Protein AF-A0A8S8YHX7-F1 (afdb_monomer)

Secondary structure (DSSP, 8-state):
-PPPEEEEEEEE-S-SS-EEEEEETTEE-TT-BHHHHHHHHHHHHHHHHHHHHTT--SS-SS--HHHHHTTEEEEEEEE-SS--BSSTT--SB--HHHHHHHHHHHHHHHHHHHHH-HHHHHH--

Sequence (125 aa):
MAKIYVELAMQWSDAYNEAIQCYTNIIRNRDGGTHLSGLRSALTGGVNRYAKSRNLLKNVDKLSGDDVREGIAVVISVKHPDPSFSSQTKDKLVSNEVAGIVESIVNEKLAEHFEENPSVAKNCH

Foldseek 3Di:
DDDKDKDKDKDADPAQDFAEWAEEPNQTQQQEELLVLLQLVLQQVLLQVVCVVVVVPPPDNGDDSSLSRGRMHMYMYMYDPDWDAPDPSRNYTHPNVNSNVNNVVSNVVVNVCCVVCVVVSNVSD

Nearest PDB structures (foldseek):
  4url-assembly1_A  TM=9.263E-01  e=1.202E-12  Staphylococcus aureus
  1s16-assembly1_A  TM=9.305E-01  e=1.191E-11  Escherichia coli
  3lnu-assembly1_A  TM=9.172E-01  e=1.527E-11  Xanthomonas oryzae pv. oryzae KACC 10331
  3lps-assembly1_A  TM=9.079E-01  e=1.728E-11  Xanthomonas oryzae pv. oryzae KACC 10331
  7cmp-assembly2_D  TM=9.169E-01  e=3.869E-11  Xanthomonas oryzae pv. oryzae KACC 10331

Radius of gyration: 15.14 Å; Cα contacts (8 Å, |Δi|>4): 197; chains: 1; bounding box: 38×28×45 Å

Solvent-accessible surface area (backbone atoms only — not comparable to full-atom values): 6881 Å² total; per-residue (Å²): 133,86,71,72,47,78,50,75,51,74,47,78,49,99,48,80,57,68,44,78,46,37,29,48,70,88,42,64,15,82,71,29,29,26,51,51,53,13,42,52,51,20,52,34,52,42,51,45,52,52,33,58,78,67,66,66,58,82,89,50,98,67,72,51,61,63,50,66,36,43,8,26,38,34,42,39,39,33,42,56,88,80,76,43,52,80,47,95,82,39,33,25,40,61,40,66,69,43,16,60,52,38,21,52,52,46,35,54,51,51,50,54,49,40,68,78,34,57,68,58,60,67,65,63,98

Structure (mmCIF, N/CA/C/O backbone):
data_AF-A0A8S8YHX7-F1
#
_entry.id   AF-A0A8S8YHX7-F1
#
loop_
_atom_site.group_PDB
_atom_site.id
_atom_site.type_symbol
_atom_site.label_atom_id
_atom_site.label_alt_id
_atom_site.label_comp_id
_atom_site.label_asym_id
_atom_site.label_entity_id
_atom_site.label_seq_id
_atom_site.pdbx_PDB_ins_code
_atom_site.Cartn_x
_atom_site.Cartn_y
_atom_site.Cartn_z
_atom_site.occupancy
_atom_site.B_iso_or_equiv
_atom_site.auth_seq_id
_atom_site.auth_comp_id
_atom_site.auth_asym_id
_atom_site.auth_atom_id
_atom_site.pdbx_PDB_model_num
ATOM 1 N N . MET A 1 1 ? 3.237 13.580 -21.355 1.00 57.56 1 MET A N 1
ATOM 2 C CA . MET A 1 1 ? 3.697 12.753 -20.219 1.00 57.56 1 MET A CA 1
ATOM 3 C C . MET A 1 1 ? 2.972 11.424 -20.291 1.00 57.56 1 MET A C 1
ATOM 5 O O . MET A 1 1 ? 1.756 11.432 -20.462 1.00 57.56 1 MET A O 1
ATOM 9 N N . ALA A 1 2 ? 3.691 10.307 -20.264 1.00 75.88 2 ALA A N 1
ATOM 10 C CA . ALA A 1 2 ? 3.059 8.993 -20.262 1.00 75.88 2 ALA A CA 1
ATOM 11 C C . ALA A 1 2 ? 2.428 8.728 -18.881 1.00 75.88 2 ALA A C 1
ATOM 13 O O . ALA A 1 2 ? 2.995 9.107 -17.859 1.00 75.88 2 ALA A O 1
ATOM 14 N N . LYS A 1 3 ? 1.217 8.164 -18.860 1.00 87.56 3 LYS A N 1
ATOM 15 C CA . LYS A 1 3 ? 0.441 7.946 -17.630 1.00 87.56 3 LYS A CA 1
ATOM 16 C C . LYS A 1 3 ? 0.881 6.654 -16.943 1.00 87.56 3 LYS A C 1
ATOM 18 O O . LYS A 1 3 ? 1.122 5.658 -17.621 1.00 87.56 3 LYS A O 1
ATOM 23 N N . ILE A 1 4 ? 0.934 6.679 -15.614 1.00 93.50 4 ILE A N 1
ATOM 24 C CA . ILE A 1 4 ? 1.112 5.492 -14.773 1.00 93.50 4 ILE A CA 1
ATOM 25 C C . ILE A 1 4 ? -0.279 5.038 -14.332 1.00 93.50 4 ILE A C 1
ATOM 27 O O . ILE A 1 4 ? -1.062 5.856 -13.851 1.00 93.50 4 ILE A O 1
ATOM 31 N N . TYR A 1 5 ? -0.587 3.755 -14.504 1.00 95.25 5 TYR A N 1
ATOM 32 C CA . TYR A 1 5 ? -1.842 3.170 -14.027 1.00 95.25 5 TYR A CA 1
ATOM 33 C C . TYR A 1 5 ? -1.561 2.223 -12.870 1.00 95.25 5 TYR A C 1
ATOM 35 O O . TYR A 1 5 ? -0.593 1.465 -12.912 1.00 95.25 5 TYR A O 1
ATOM 43 N N . VAL A 1 6 ? -2.422 2.258 -11.858 1.00 96.31 6 VAL A N 1
ATOM 44 C CA . VAL A 1 6 ? -2.361 1.373 -10.697 1.00 96.31 6 VAL A CA 1
ATOM 45 C C . VAL A 1 6 ? -3.702 0.665 -10.587 1.00 96.31 6 VAL A C 1
ATOM 47 O O . VAL A 1 6 ? -4.745 1.310 -10.535 1.00 96.31 6 VAL A O 1
ATOM 50 N N . GLU A 1 7 ? -3.664 -0.659 -10.562 1.00 96.56 7 GLU A N 1
ATOM 51 C CA . GLU A 1 7 ? -4.805 -1.526 -10.289 1.00 96.56 7 GLU A CA 1
ATOM 52 C C . GLU A 1 7 ? -4.522 -2.240 -8.967 1.00 96.56 7 GLU A C 1
ATOM 54 O O . GLU A 1 7 ? -3.448 -2.819 -8.787 1.00 96.56 7 GLU A O 1
ATOM 59 N N . LEU A 1 8 ? -5.465 -2.171 -8.029 1.00 96.12 8 LEU A N 1
ATOM 60 C CA . LEU A 1 8 ? -5.333 -2.794 -6.719 1.00 96.12 8 LEU A CA 1
ATOM 61 C C . LEU A 1 8 ? -6.643 -3.459 -6.315 1.00 96.12 8 LEU A C 1
ATOM 63 O O . LEU A 1 8 ? -7.708 -2.856 -6.416 1.00 96.12 8 LEU A O 1
ATOM 67 N N . ALA A 1 9 ? -6.536 -4.683 -5.814 1.00 95.44 9 ALA A N 1
ATOM 68 C CA . ALA A 1 9 ? -7.607 -5.381 -5.122 1.00 95.44 9 ALA A CA 1
ATOM 69 C C . ALA A 1 9 ? -7.082 -5.840 -3.763 1.00 95.44 9 ALA A C 1
ATOM 71 O O . ALA A 1 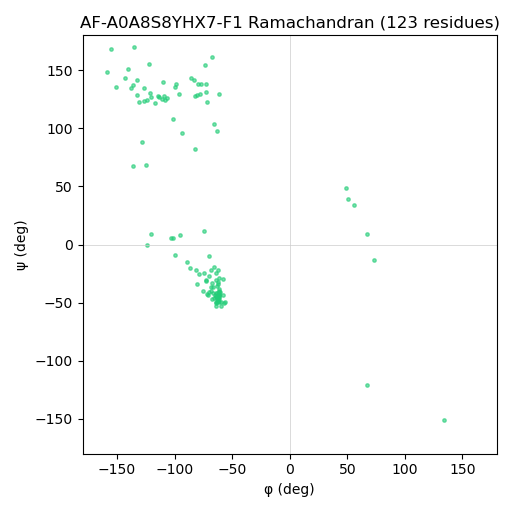9 ? -5.970 -6.364 -3.678 1.00 95.44 9 ALA A O 1
ATOM 72 N N . MET A 1 10 ? -7.871 -5.635 -2.711 1.00 93.81 10 MET A N 1
ATOM 73 C CA . MET A 1 10 ? -7.518 -6.048 -1.357 1.00 93.81 10 MET A CA 1
ATOM 74 C C . MET A 1 10 ? -8.721 -6.601 -0.610 1.00 93.81 10 MET A C 1
ATOM 76 O O . MET A 1 10 ? -9.854 -6.192 -0.857 1.00 93.81 10 MET A O 1
ATOM 80 N N . GLN A 1 11 ? -8.448 -7.514 0.314 1.00 91.00 11 GLN A N 1
ATOM 81 C CA . GLN A 1 11 ? -9.435 -8.098 1.205 1.00 91.00 11 GLN A CA 1
ATOM 82 C C . GLN A 1 11 ? -8.762 -8.488 2.522 1.00 91.00 11 GLN A C 1
ATOM 84 O O . GLN A 1 11 ? -7.698 -9.103 2.512 1.00 91.00 11 GLN A O 1
ATOM 89 N N . TRP A 1 12 ? -9.406 -8.169 3.643 1.00 89.81 12 TRP A N 1
ATOM 90 C CA . TRP A 1 12 ? -9.064 -8.753 4.940 1.00 89.81 12 TRP A CA 1
ATOM 91 C C . TRP A 1 12 ? -9.803 -10.077 5.133 1.00 89.81 12 TRP A C 1
ATOM 93 O O . TRP A 1 12 ? -10.949 -10.240 4.705 1.00 89.81 12 TRP A O 1
ATOM 103 N N . SER A 1 13 ? -9.128 -11.023 5.769 1.00 88.62 13 SER A N 1
ATOM 104 C CA . SER A 1 13 ? -9.634 -12.348 6.120 1.00 88.62 13 SER A CA 1
ATOM 105 C C . SER A 1 13 ? -9.242 -12.688 7.556 1.00 88.62 13 SER A C 1
ATOM 107 O O . SER A 1 13 ? -8.388 -12.020 8.127 1.00 88.62 13 SER A O 1
ATOM 109 N N . ASP A 1 14 ? -9.790 -13.772 8.104 1.00 86.62 14 ASP A N 1
ATOM 110 C CA . ASP A 1 14 ? -9.436 -14.270 9.444 1.00 86.62 14 ASP A CA 1
ATOM 111 C C . ASP A 1 14 ? -8.057 -14.968 9.490 1.00 86.62 14 ASP A C 1
ATOM 113 O O . ASP A 1 14 ? -7.732 -15.684 10.438 1.00 86.62 14 ASP A O 1
ATOM 117 N N . ALA A 1 15 ? -7.252 -14.844 8.431 1.00 87.94 15 ALA A N 1
ATOM 118 C CA . ALA A 1 15 ? -5.900 -15.377 8.402 1.00 87.94 15 ALA A CA 1
ATOM 119 C C . ALA A 1 15 ? -4.958 -14.524 9.263 1.00 87.94 15 ALA A C 1
ATOM 121 O O . ALA A 1 15 ? -5.136 -13.325 9.404 1.00 87.94 15 ALA A O 1
ATOM 122 N N . TYR A 1 16 ? -3.881 -15.128 9.757 1.00 83.88 16 TYR A N 1
ATOM 123 C CA . TYR A 1 16 ? -2.839 -14.400 10.494 1.00 83.88 16 TYR A CA 1
ATOM 124 C C . TYR A 1 16 ? -1.729 -13.849 9.587 1.00 83.88 16 TYR A C 1
ATOM 126 O O . TYR A 1 16 ? -0.924 -13.022 10.000 1.00 83.88 16 TYR A O 1
ATOM 134 N N . ASN A 1 17 ? -1.650 -14.326 8.342 1.00 88.38 17 ASN A N 1
ATOM 135 C CA . ASN A 1 17 ? -0.541 -14.014 7.444 1.00 88.38 17 ASN A CA 1
ATOM 136 C C . ASN A 1 17 ? -0.898 -12.889 6.469 1.00 88.38 17 ASN A C 1
ATOM 138 O O . ASN A 1 17 ? -1.961 -12.908 5.850 1.00 88.38 17 ASN A O 1
ATOM 142 N N . GLU A 1 18 ? 0.049 -11.975 6.259 1.00 92.19 18 GLU A N 1
ATOM 143 C CA . GLU A 1 18 ? 0.026 -11.003 5.164 1.00 92.19 18 GLU A CA 1
ATOM 144 C C . GLU A 1 18 ? 0.326 -11.708 3.827 1.00 92.19 18 GLU A C 1
ATOM 146 O O . GLU A 1 18 ? 1.320 -12.427 3.690 1.00 92.19 18 GLU A O 1
ATOM 151 N N . ALA A 1 19 ? -0.501 -11.460 2.809 1.00 94.19 19 ALA A N 1
ATOM 152 C CA . ALA A 1 19 ? -0.311 -11.969 1.454 1.00 94.19 19 ALA A CA 1
ATOM 153 C C . ALA A 1 19 ? -0.396 -10.837 0.420 1.00 94.19 19 ALA A C 1
ATOM 155 O O . ALA A 1 19 ? -1.453 -10.570 -0.147 1.00 94.19 19 ALA A O 1
ATOM 156 N N . ILE A 1 20 ? 0.735 -10.189 0.127 1.00 95.94 20 ILE A N 1
ATOM 157 C CA . ILE A 1 20 ? 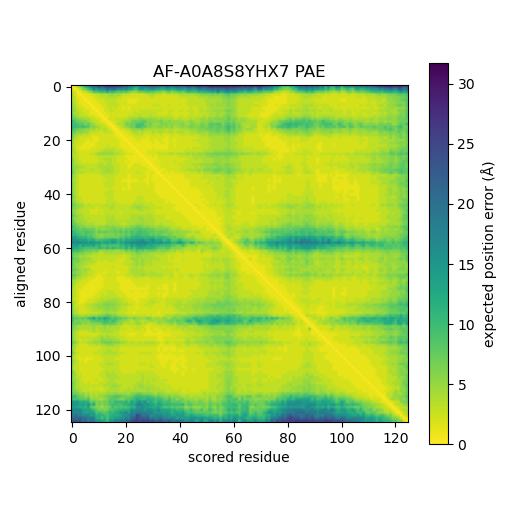0.803 -9.118 -0.878 1.00 95.94 20 ILE A CA 1
ATOM 158 C C . ILE A 1 20 ? 1.537 -9.595 -2.131 1.00 95.94 20 ILE A C 1
ATOM 160 O O . ILE A 1 20 ? 2.693 -10.019 -2.081 1.00 95.94 20 ILE A O 1
ATOM 164 N N . GLN A 1 21 ? 0.878 -9.478 -3.281 1.00 97.38 21 GLN A N 1
ATOM 165 C CA . GLN A 1 21 ? 1.456 -9.765 -4.587 1.00 97.38 21 GLN A CA 1
ATOM 166 C C . GLN A 1 21 ? 1.630 -8.486 -5.400 1.00 97.38 21 GLN A C 1
ATOM 168 O O . GLN A 1 21 ? 0.685 -7.734 -5.622 1.00 97.38 21 GLN A O 1
ATOM 173 N N . CYS A 1 22 ? 2.858 -8.270 -5.854 1.00 97.69 22 CYS A N 1
ATOM 174 C CA . CYS A 1 22 ? 3.317 -7.050 -6.496 1.00 97.69 22 CYS A CA 1
ATOM 175 C C . CYS A 1 22 ? 3.673 -7.311 -7.963 1.00 97.69 22 CYS A C 1
ATOM 177 O O . CYS A 1 22 ? 4.460 -8.219 -8.251 1.00 97.69 22 CYS A O 1
ATOM 179 N N . TYR A 1 23 ? 3.108 -6.526 -8.880 1.00 97.94 23 TYR A N 1
ATOM 180 C CA . TYR A 1 23 ? 3.345 -6.639 -10.316 1.00 97.94 23 TYR A CA 1
ATOM 181 C C . TYR A 1 23 ? 3.642 -5.277 -10.945 1.00 97.94 23 TYR A C 1
ATOM 183 O O . TYR A 1 23 ? 2.986 -4.282 -10.644 1.00 97.94 23 TYR A O 1
ATOM 191 N N . THR A 1 24 ? 4.571 -5.258 -11.900 1.00 97.69 24 THR A N 1
ATOM 192 C CA . THR A 1 24 ? 4.827 -4.112 -12.778 1.00 97.69 24 THR A CA 1
ATOM 193 C C . THR A 1 24 ? 4.870 -4.590 -14.222 1.00 97.69 24 THR A C 1
ATOM 195 O O . THR A 1 24 ? 5.677 -5.452 -14.564 1.00 97.69 24 THR A O 1
ATOM 198 N N . ASN A 1 25 ? 4.021 -4.035 -15.090 1.00 96.06 25 ASN A N 1
ATOM 199 C CA . ASN A 1 25 ? 3.901 -4.426 -16.498 1.00 96.06 25 ASN A CA 1
ATOM 200 C C . ASN A 1 25 ? 3.779 -5.954 -16.672 1.00 96.06 25 ASN A C 1
ATOM 202 O O . ASN A 1 25 ? 4.501 -6.543 -17.472 1.00 96.06 25 ASN A O 1
ATOM 206 N N . ILE A 1 26 ? 2.886 -6.592 -15.897 1.00 94.81 26 ILE A N 1
ATOM 207 C CA . ILE A 1 26 ? 2.612 -8.050 -15.881 1.00 94.81 26 ILE A CA 1
ATOM 208 C C . ILE A 1 26 ? 3.730 -8.886 -15.216 1.00 94.81 26 ILE A C 1
ATOM 210 O O . ILE A 1 26 ? 3.514 -10.037 -14.842 1.00 94.81 26 ILE A O 1
ATOM 214 N N . ILE A 1 27 ? 4.910 -8.313 -14.975 1.00 95.62 27 ILE A N 1
ATOM 215 C CA . ILE A 1 27 ? 6.035 -9.004 -14.336 1.00 95.62 27 ILE A CA 1
ATOM 216 C C . ILE A 1 27 ? 5.858 -8.982 -12.819 1.00 95.62 27 ILE A C 1
ATOM 218 O O . ILE A 1 27 ? 5.681 -7.917 -12.229 1.00 95.62 27 ILE A O 1
ATOM 222 N N . ARG A 1 28 ? 5.945 -10.153 -12.179 1.00 96.31 28 ARG A N 1
ATOM 223 C CA . ARG A 1 28 ? 5.900 -10.275 -10.717 1.00 96.31 28 ARG A CA 1
ATOM 224 C C . ARG A 1 28 ? 7.192 -9.746 -10.092 1.00 96.31 28 ARG A C 1
ATOM 226 O O . ARG A 1 28 ? 8.267 -10.276 -10.362 1.00 96.31 28 ARG A O 1
ATOM 233 N N . ASN A 1 29 ? 7.071 -8.768 -9.202 1.00 96.62 29 ASN A N 1
ATOM 234 C CA . ASN A 1 29 ? 8.173 -8.238 -8.403 1.00 96.62 29 ASN A CA 1
ATOM 235 C C . ASN A 1 29 ? 8.218 -8.980 -7.058 1.00 96.62 29 ASN A C 1
ATOM 237 O O . ASN A 1 29 ? 7.458 -8.665 -6.142 1.00 96.62 29 ASN A O 1
ATOM 241 N N . ARG A 1 30 ? 9.065 -10.014 -6.954 1.00 94.62 30 ARG A N 1
ATOM 242 C CA . ARG A 1 30 ? 9.142 -10.898 -5.772 1.00 94.62 30 ARG A CA 1
ATOM 243 C C . ARG A 1 30 ? 9.545 -10.176 -4.487 1.00 94.62 30 ARG A C 1
ATOM 245 O O . ARG A 1 30 ? 9.008 -10.503 -3.435 1.00 94.62 30 ARG A O 1
ATOM 252 N N . ASP A 1 31 ? 10.397 -9.166 -4.600 1.00 95.19 31 ASP A N 1
ATOM 253 C CA . ASP A 1 31 ? 10.877 -8.355 -3.477 1.00 95.19 31 ASP A CA 1
ATOM 254 C C . ASP A 1 31 ? 10.045 -7.067 -3.308 1.00 95.19 31 ASP A C 1
ATOM 256 O O . ASP A 1 31 ? 10.404 -6.164 -2.546 1.00 95.19 31 ASP A O 1
ATOM 260 N N . GLY A 1 32 ? 8.939 -6.945 -4.052 1.00 95.38 32 GLY A N 1
ATOM 261 C CA . GLY A 1 32 ? 8.071 -5.775 -4.052 1.00 95.38 32 GLY A CA 1
ATOM 262 C C . GLY A 1 32 ? 8.765 -4.548 -4.639 1.00 95.38 32 GLY A C 1
ATOM 263 O O . GLY A 1 32 ? 9.157 -4.531 -5.806 1.00 95.38 32 GLY A O 1
ATOM 264 N N . GLY A 1 33 ? 8.883 -3.480 -3.852 1.00 96.38 33 GLY A N 1
ATOM 265 C CA . GLY A 1 33 ? 9.488 -2.220 -4.282 1.00 96.38 33 GLY A CA 1
ATOM 266 C C . GLY A 1 33 ? 8.664 -1.002 -3.890 1.00 96.38 33 GLY A C 1
ATOM 267 O O . GLY A 1 33 ? 7.931 -1.031 -2.906 1.00 96.38 33 GLY A O 1
ATOM 268 N N . THR A 1 34 ? 8.760 0.062 -4.681 1.00 97.44 34 THR A N 1
ATOM 269 C CA . THR A 1 34 ? 8.152 1.369 -4.367 1.00 97.44 34 THR A CA 1
ATOM 270 C C . THR A 1 34 ? 6.627 1.325 -4.243 1.00 97.44 34 THR A C 1
ATOM 272 O O . THR A 1 34 ? 6.062 1.886 -3.307 1.00 97.44 34 THR A O 1
ATOM 275 N N . HIS A 1 35 ? 5.950 0.579 -5.114 1.00 96.31 35 HIS A N 1
ATOM 276 C CA . HIS A 1 35 ? 4.523 0.268 -4.980 1.00 96.31 35 HIS A CA 1
ATOM 277 C C . HIS A 1 35 ? 4.151 -0.443 -3.663 1.00 96.31 35 HIS A C 1
ATOM 279 O O . HIS A 1 35 ? 3.192 -0.038 -3.011 1.00 96.31 35 HIS A O 1
ATOM 285 N N . LEU A 1 36 ? 4.930 -1.440 -3.216 1.00 97.06 36 LEU A N 1
ATOM 286 C CA . LEU A 1 36 ? 4.713 -2.108 -1.925 1.00 97.06 36 LEU A CA 1
ATOM 287 C C . LEU A 1 36 ? 4.909 -1.145 -0.748 1.00 97.06 36 LEU A C 1
ATOM 289 O O . LEU A 1 36 ? 4.107 -1.141 0.183 1.00 97.06 36 LEU A O 1
ATOM 293 N N . SER A 1 37 ? 5.964 -0.323 -0.774 1.00 96.44 37 SER A N 1
ATOM 294 C 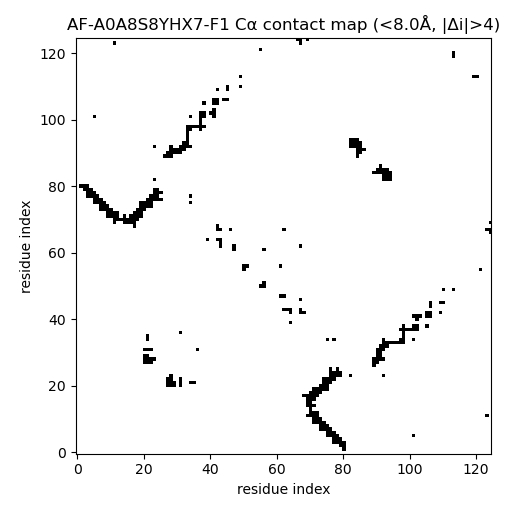CA . SER A 1 37 ? 6.201 0.651 0.296 1.00 96.44 37 SER A CA 1
ATOM 295 C C . SER A 1 37 ? 5.095 1.703 0.367 1.00 96.44 37 SER A C 1
ATOM 297 O O . SER A 1 37 ? 4.627 1.999 1.461 1.00 96.44 37 SER A O 1
ATOM 299 N N . GLY A 1 38 ? 4.631 2.212 -0.782 1.00 96.06 38 GLY A N 1
ATOM 300 C CA . GLY A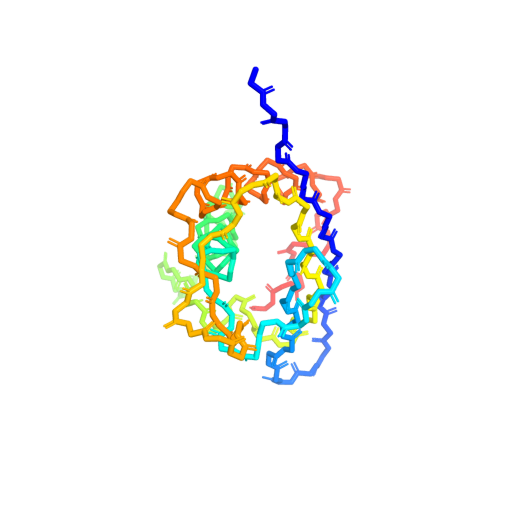 1 38 ? 3.515 3.163 -0.839 1.00 96.06 38 GLY A CA 1
ATOM 301 C C . GLY A 1 38 ? 2.220 2.564 -0.290 1.00 96.06 38 GLY A C 1
ATOM 302 O O . GLY A 1 38 ? 1.542 3.191 0.521 1.00 96.06 38 GLY A O 1
ATOM 303 N N . LEU A 1 39 ? 1.926 1.310 -0.648 1.00 96.56 39 LEU A N 1
ATOM 304 C CA . LEU A 1 39 ? 0.779 0.570 -0.121 1.00 96.56 39 LEU A CA 1
ATOM 305 C C . LEU A 1 39 ? 0.840 0.425 1.407 1.00 96.56 39 LEU A C 1
ATOM 307 O O . LEU A 1 39 ? -0.129 0.736 2.095 1.00 96.56 39 LEU A O 1
ATOM 311 N N . ARG A 1 40 ? 1.977 -0.019 1.957 1.00 95.38 40 ARG A N 1
ATOM 312 C CA . ARG A 1 40 ? 2.134 -0.227 3.408 1.00 95.38 40 ARG A CA 1
ATOM 313 C C . ARG A 1 40 ? 1.998 1.072 4.202 1.00 95.38 40 ARG A C 1
ATOM 315 O O . ARG A 1 40 ? 1.338 1.076 5.246 1.00 95.38 40 ARG A O 1
ATOM 322 N N . SER A 1 41 ? 2.579 2.162 3.702 1.00 95.44 41 SER A N 1
ATOM 323 C CA . SER A 1 41 ? 2.438 3.494 4.300 1.00 95.44 41 SER A CA 1
ATOM 324 C C . SER A 1 41 ? 0.982 3.960 4.288 1.00 95.44 41 SER A C 1
ATOM 326 O O . SER A 1 41 ? 0.467 4.388 5.324 1.00 95.44 41 SER A O 1
ATOM 328 N N . ALA A 1 42 ? 0.294 3.804 3.153 1.00 95.56 42 ALA A N 1
ATOM 329 C CA . ALA A 1 42 ? -1.102 4.202 3.010 1.00 95.56 42 ALA A CA 1
ATOM 330 C C . ALA A 1 42 ? -2.047 3.406 3.908 1.00 95.56 42 ALA A C 1
ATOM 332 O O . ALA A 1 42 ? -2.872 4.003 4.589 1.00 95.56 42 ALA A O 1
ATOM 333 N N . LEU A 1 43 ? -1.901 2.080 3.971 1.00 93.94 43 LEU A N 1
ATOM 334 C CA . LEU A 1 43 ? -2.721 1.239 4.847 1.00 93.94 43 LEU A CA 1
ATOM 335 C C . LEU A 1 43 ? -2.536 1.642 6.312 1.00 93.94 43 LEU A C 1
ATOM 337 O O . LEU A 1 43 ? -3.502 1.974 6.995 1.00 93.94 43 LEU A O 1
ATOM 341 N N . THR A 1 44 ? -1.286 1.705 6.776 1.00 93.31 44 THR A N 1
ATOM 342 C CA . THR A 1 44 ? -0.988 2.027 8.179 1.00 93.31 44 THR A CA 1
ATOM 343 C C . THR A 1 44 ? -1.505 3.418 8.551 1.00 93.31 44 THR A C 1
ATOM 345 O O . THR A 1 44 ? -2.149 3.590 9.587 1.00 93.31 44 THR A O 1
ATOM 348 N N . GLY A 1 45 ?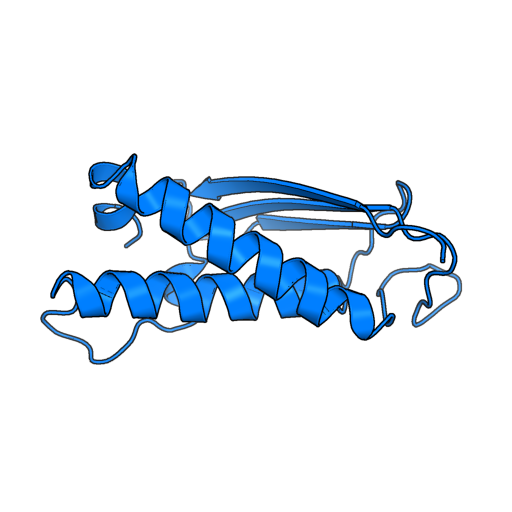 -1.249 4.422 7.708 1.00 92.88 45 GLY A N 1
ATOM 349 C CA . GLY A 1 45 ? -1.683 5.797 7.950 1.00 92.88 45 GLY A CA 1
ATOM 350 C C . GLY A 1 45 ? -3.194 5.982 7.813 1.00 92.88 45 GLY A C 1
ATOM 351 O O . GLY A 1 45 ? -3.808 6.651 8.643 1.00 92.88 45 GLY A O 1
ATOM 352 N N . GLY A 1 46 ? -3.801 5.390 6.784 1.00 91.44 46 GLY A N 1
ATOM 353 C CA . GLY A 1 46 ? -5.229 5.469 6.488 1.00 91.44 46 GLY A CA 1
ATOM 354 C C . GLY A 1 46 ? -6.085 4.827 7.574 1.00 91.44 46 GLY A C 1
ATOM 355 O O . GLY A 1 46 ? -6.973 5.490 8.112 1.00 91.44 46 GLY A O 1
ATOM 356 N N . VAL A 1 47 ? -5.757 3.595 7.977 1.00 90.50 47 VAL A N 1
ATOM 357 C CA . VAL A 1 47 ? -6.474 2.889 9.050 1.00 90.50 47 VAL A CA 1
ATOM 358 C C . VAL A 1 47 ? -6.347 3.634 10.375 1.00 90.50 47 VAL A C 1
ATOM 360 O O . VAL A 1 47 ? -7.356 3.903 11.021 1.00 90.50 47 VAL A O 1
ATOM 363 N N . ASN A 1 48 ? -5.142 4.072 10.757 1.00 91.50 48 ASN A N 1
ATOM 364 C CA . ASN A 1 48 ? -4.966 4.845 11.990 1.00 91.50 48 ASN A CA 1
ATOM 365 C C . ASN A 1 48 ? -5.738 6.176 11.974 1.00 91.50 48 ASN A C 1
ATOM 367 O O . ASN A 1 48 ? -6.313 6.558 12.994 1.00 91.50 48 ASN A O 1
ATOM 371 N N . ARG A 1 49 ? -5.773 6.895 10.840 1.00 90.88 49 ARG A N 1
ATOM 372 C CA . ARG A 1 49 ? -6.564 8.132 10.702 1.00 90.88 49 ARG A CA 1
ATOM 373 C C . ARG A 1 49 ? -8.054 7.867 10.899 1.00 90.88 49 ARG A C 1
ATOM 375 O O . ARG A 1 49 ? -8.698 8.602 11.647 1.00 90.88 49 ARG A O 1
ATOM 382 N N . TYR A 1 50 ? -8.577 6.814 10.277 1.00 88.81 50 TYR A N 1
ATOM 383 C CA . TYR A 1 50 ? -9.980 6.432 10.414 1.00 88.81 50 TYR A CA 1
ATOM 384 C C . TYR A 1 50 ? -10.316 5.974 11.842 1.00 88.81 50 TYR A C 1
ATOM 386 O O . TYR A 1 50 ? -11.286 6.433 12.444 1.00 88.81 50 TYR A O 1
ATOM 394 N N . ALA A 1 51 ? -9.479 5.122 12.435 1.00 88.44 51 ALA A N 1
ATOM 395 C CA . ALA A 1 51 ? -9.689 4.615 13.787 1.00 88.44 51 ALA A CA 1
ATOM 396 C C . ALA A 1 51 ? -9.693 5.742 14.834 1.00 88.44 51 ALA A C 1
ATOM 398 O O . ALA A 1 51 ? -10.518 5.733 15.752 1.00 88.44 51 ALA A O 1
ATOM 399 N N . LYS A 1 52 ? -8.826 6.752 14.665 1.00 88.62 52 LYS A N 1
ATOM 400 C CA . LYS A 1 52 ? -8.799 7.956 15.509 1.00 88.62 52 LYS A CA 1
ATOM 401 C C . LYS A 1 52 ? -10.040 8.823 15.330 1.00 88.62 52 LYS A C 1
ATOM 403 O O . LYS A 1 52 ? -10.636 9.216 16.326 1.00 88.62 52 LYS A O 1
ATOM 408 N N . SER A 1 53 ? -10.467 9.095 14.094 1.00 87.56 53 SER A N 1
ATOM 409 C CA . SER A 1 53 ? -11.647 9.943 13.847 1.00 87.56 53 SER A CA 1
ATOM 410 C C . SER A 1 53 ? -12.947 9.330 14.382 1.00 87.56 53 SER A C 1
ATOM 412 O O . SER A 1 53 ? -13.894 10.051 14.695 1.00 87.56 53 SER A O 1
ATOM 414 N N . ARG A 1 54 ? -12.989 8.000 14.527 1.00 85.25 54 ARG A N 1
ATOM 415 C CA . ARG A 1 54 ? -14.135 7.243 15.047 1.00 85.25 54 ARG A CA 1
ATOM 416 C C . ARG A 1 54 ? -13.993 6.799 16.509 1.00 85.25 54 ARG A C 1
ATOM 418 O O . ARG A 1 54 ? -14.869 6.083 16.990 1.00 85.25 54 ARG A O 1
ATOM 425 N N . ASN A 1 55 ? -12.939 7.218 17.220 1.00 84.94 55 ASN A N 1
ATOM 426 C CA . ASN A 1 55 ? -12.644 6.803 18.602 1.00 84.94 55 ASN A CA 1
ATOM 427 C C . ASN A 1 55 ? -12.677 5.270 18.802 1.00 84.94 55 ASN A C 1
ATOM 429 O O . ASN A 1 55 ? -13.174 4.768 19.812 1.00 84.94 55 ASN A O 1
ATOM 433 N N . LEU A 1 56 ? -12.173 4.514 17.820 1.00 84.00 56 LEU A N 1
ATOM 434 C CA . LEU A 1 56 ? -12.122 3.045 17.869 1.00 84.00 56 LEU A CA 1
ATOM 435 C C . LEU A 1 56 ? -10.925 2.534 18.686 1.00 84.00 56 LEU A C 1
ATOM 437 O O . LEU A 1 56 ? -10.955 1.426 19.216 1.00 84.00 56 LEU A O 1
ATOM 441 N N . LEU A 1 57 ? -9.898 3.369 18.845 1.00 83.38 57 LEU A N 1
ATOM 442 C CA . LEU A 1 57 ? -8.682 3.070 19.591 1.00 83.38 57 LEU A CA 1
ATOM 443 C C . LEU A 1 57 ? -8.891 3.291 21.099 1.00 83.38 57 LEU A C 1
ATOM 445 O O . LEU A 1 57 ? -8.587 4.353 21.633 1.00 83.38 57 LEU A O 1
ATOM 449 N N . LYS A 1 58 ? -9.472 2.303 21.789 1.00 76.94 58 LYS A N 1
ATOM 450 C CA . LYS A 1 58 ? -9.802 2.424 23.224 1.00 76.94 58 LYS A CA 1
ATOM 451 C C . LYS A 1 58 ? -8.621 2.178 24.166 1.00 76.94 58 LYS A C 1
ATOM 453 O O . LYS A 1 58 ? -8.564 2.792 25.224 1.00 76.94 58 LYS A O 1
ATOM 458 N N . ASN A 1 59 ? -7.714 1.274 23.791 1.00 78.06 59 ASN A N 1
ATOM 459 C CA . ASN A 1 59 ? -6.658 0.755 24.675 1.00 78.06 59 ASN A CA 1
ATOM 460 C C . ASN A 1 59 ? -5.238 0.947 24.116 1.00 78.06 59 ASN A C 1
ATOM 462 O O . ASN A 1 59 ? -4.272 0.517 24.738 1.00 78.06 59 ASN A O 1
ATOM 466 N N . VAL A 1 60 ? -5.110 1.541 22.930 1.00 83.25 60 VAL A N 1
ATOM 467 C CA . VAL A 1 60 ? -3.844 1.715 22.206 1.00 83.25 60 VAL A CA 1
ATOM 468 C C . VAL A 1 60 ? -3.849 3.068 21.501 1.00 83.25 60 VAL A C 1
ATOM 470 O O . VAL A 1 60 ? -4.883 3.483 20.999 1.00 83.25 60 VAL A O 1
ATOM 473 N N . ASP A 1 61 ? -2.711 3.759 21.427 1.00 82.31 61 ASP A N 1
ATOM 474 C CA . ASP A 1 61 ? -2.635 5.087 20.786 1.00 82.31 61 ASP A CA 1
ATOM 475 C C . ASP A 1 61 ? -2.584 5.022 19.248 1.00 82.31 61 ASP A C 1
ATOM 477 O O . ASP A 1 61 ? -2.918 5.984 18.540 1.00 82.31 61 ASP A O 1
ATOM 481 N N . LYS A 1 62 ? -2.091 3.897 18.720 1.00 87.62 62 LYS A N 1
ATOM 482 C CA . LYS A 1 62 ? -1.950 3.609 17.291 1.00 87.62 62 LYS A CA 1
ATOM 483 C C . LYS A 1 62 ? -1.870 2.102 17.061 1.00 87.62 62 LYS A C 1
ATOM 485 O O . LYS A 1 62 ? -1.291 1.397 17.881 1.00 87.62 62 LYS A O 1
ATOM 490 N N . LEU A 1 63 ? -2.380 1.656 15.921 1.00 88.31 63 LEU A N 1
ATOM 491 C CA . LEU A 1 63 ? -2.140 0.312 15.403 1.00 88.31 63 LEU A CA 1
ATOM 492 C C . LEU A 1 63 ? -0.770 0.268 14.728 1.00 88.31 63 LEU A C 1
ATOM 494 O O . LEU A 1 63 ? -0.381 1.218 14.028 1.00 88.31 63 LEU A O 1
ATOM 498 N N . SER A 1 64 ? -0.034 -0.815 14.957 1.00 90.69 64 SER A N 1
ATOM 499 C CA . SER A 1 64 ? 1.210 -1.100 14.258 1.00 90.69 64 SER A CA 1
ATOM 500 C C . SER A 1 64 ? 0.927 -1.396 12.781 1.00 90.69 64 SER A C 1
ATOM 502 O O . SER A 1 64 ? -0.203 -1.672 12.376 1.00 90.69 64 SER A O 1
ATOM 504 N N . GLY A 1 65 ? 1.955 -1.301 11.938 1.00 88.31 65 GLY A N 1
ATOM 505 C CA . GLY A 1 65 ? 1.787 -1.664 10.534 1.00 88.31 65 GLY A CA 1
ATOM 506 C C . GLY A 1 65 ? 1.459 -3.148 10.361 1.00 88.31 65 GLY A C 1
ATOM 507 O O . GLY A 1 65 ? 0.776 -3.496 9.404 1.00 88.31 65 GLY A O 1
ATOM 508 N N . ASP A 1 66 ? 1.955 -3.996 11.258 1.00 89.12 66 ASP A N 1
ATOM 509 C CA . ASP A 1 66 ? 1.728 -5.436 11.196 1.00 89.12 66 ASP A CA 1
ATOM 510 C C . ASP A 1 66 ? 0.302 -5.765 11.640 1.00 89.12 66 ASP A C 1
ATOM 512 O O . ASP A 1 66 ? -0.360 -6.512 10.931 1.00 89.12 66 ASP A O 1
ATOM 516 N N . ASP A 1 67 ? -0.211 -5.087 12.674 1.00 88.75 67 ASP A N 1
ATOM 517 C CA . ASP A 1 67 ? -1.608 -5.206 13.125 1.00 88.75 67 ASP A CA 1
ATOM 518 C C . ASP A 1 67 ? -2.562 -4.879 11.962 1.00 88.75 67 ASP A C 1
ATOM 520 O O . ASP A 1 67 ? -3.416 -5.668 11.580 1.00 88.75 67 ASP A O 1
ATOM 524 N N . VAL A 1 68 ? -2.335 -3.743 11.290 1.00 89.94 68 VAL A N 1
ATOM 525 C CA . VAL A 1 68 ? -3.174 -3.292 10.165 1.00 89.94 68 VAL A CA 1
ATOM 526 C C . VAL A 1 68 ? -3.165 -4.271 8.981 1.00 89.94 68 VAL A C 1
ATOM 528 O O . VAL A 1 68 ? -4.120 -4.316 8.198 1.00 89.94 68 VAL A O 1
ATOM 531 N N . ARG A 1 69 ? -2.069 -5.012 8.796 1.00 92.31 69 ARG A N 1
ATOM 532 C CA . ARG A 1 69 ? -1.873 -5.925 7.660 1.00 92.31 69 ARG A CA 1
ATOM 533 C C . ARG A 1 69 ? -2.068 -7.390 8.041 1.00 92.31 69 ARG A C 1
ATOM 535 O O . ARG A 1 69 ? -1.857 -8.259 7.195 1.00 92.31 69 ARG A O 1
ATOM 542 N N . GLU A 1 70 ? -2.492 -7.675 9.265 1.00 91.12 70 GLU A N 1
ATOM 543 C CA . GLU A 1 70 ? -2.862 -9.022 9.667 1.00 91.12 70 GLU A CA 1
ATOM 544 C C . GLU A 1 70 ? -4.041 -9.502 8.809 1.00 91.12 70 GLU A C 1
ATOM 546 O O . GLU A 1 70 ? -5.010 -8.778 8.573 1.00 91.12 70 GLU A O 1
ATOM 551 N N . GLY A 1 71 ? -3.906 -10.697 8.231 1.00 90.06 71 GLY A N 1
ATOM 552 C CA . GLY A 1 71 ? -4.950 -11.311 7.409 1.00 90.06 71 GLY A CA 1
ATOM 553 C C . GLY A 1 71 ? -5.269 -10.625 6.087 1.00 90.06 71 GLY A C 1
ATOM 554 O O . GLY A 1 71 ? -6.238 -11.017 5.425 1.00 90.06 71 GLY A O 1
ATOM 555 N N . ILE A 1 72 ? -4.477 -9.629 5.672 1.00 93.38 72 ILE A N 1
ATOM 556 C CA . ILE A 1 72 ? -4.704 -8.923 4.413 1.00 93.38 72 ILE A CA 1
ATOM 557 C C . ILE A 1 72 ? -4.162 -9.725 3.225 1.00 93.38 72 ILE A C 1
ATOM 559 O O . ILE A 1 72 ? -2.994 -10.118 3.173 1.00 93.38 72 ILE A O 1
ATOM 563 N N . ALA A 1 73 ? -5.008 -9.910 2.219 1.00 95.56 73 ALA A N 1
ATOM 564 C CA . ALA A 1 73 ? -4.622 -10.347 0.890 1.00 95.56 73 ALA A CA 1
ATOM 565 C C . ALA A 1 73 ? -4.717 -9.156 -0.068 1.00 95.56 73 ALA A C 1
ATOM 567 O O . ALA A 1 73 ? -5.761 -8.511 -0.158 1.00 95.56 73 ALA A O 1
ATOM 568 N N . VAL A 1 74 ? -3.636 -8.858 -0.789 1.00 96.25 74 VAL A N 1
ATOM 569 C CA . VAL A 1 74 ? -3.581 -7.741 -1.741 1.00 96.25 74 VAL A CA 1
ATOM 570 C C . VAL A 1 74 ? -2.911 -8.175 -3.033 1.00 96.25 74 VAL A C 1
ATOM 572 O O . VAL A 1 74 ? -1.849 -8.798 -3.024 1.00 96.25 74 VAL A O 1
ATOM 575 N N . VAL A 1 75 ? -3.484 -7.765 -4.158 1.00 97.50 75 VAL A N 1
ATOM 576 C CA . VAL A 1 75 ? -2.823 -7.794 -5.462 1.00 97.50 75 VAL A CA 1
ATOM 577 C C . VAL A 1 75 ? -2.709 -6.361 -5.958 1.00 97.50 75 VAL A C 1
ATOM 579 O O . VAL A 1 75 ? -3.718 -5.673 -6.097 1.00 97.50 75 VAL A O 1
ATOM 582 N N . ILE A 1 76 ? -1.482 -5.915 -6.226 1.00 97.50 76 ILE A N 1
ATOM 583 C CA . ILE A 1 76 ? -1.185 -4.598 -6.791 1.00 97.50 76 ILE A CA 1
ATOM 584 C C . ILE A 1 76 ? -0.442 -4.756 -8.118 1.00 97.50 76 ILE A C 1
ATOM 586 O O . ILE A 1 76 ? 0.579 -5.439 -8.196 1.00 97.50 76 ILE A O 1
ATOM 590 N N . SER A 1 77 ? -0.960 -4.115 -9.164 1.00 97.69 77 SER A N 1
ATOM 591 C CA . SER A 1 77 ? -0.411 -4.131 -10.517 1.00 97.69 77 SER A CA 1
ATOM 592 C C . SER A 1 77 ? -0.202 -2.707 -11.018 1.00 97.69 77 SER A C 1
ATOM 594 O O . SER A 1 77 ? -1.133 -1.903 -11.055 1.00 97.69 77 SER A O 1
ATOM 596 N N . VAL A 1 78 ? 1.028 -2.388 -11.408 1.00 97.25 78 VAL A N 1
ATOM 597 C CA . VAL A 1 78 ? 1.413 -1.077 -11.932 1.00 97.25 78 VAL A CA 1
ATOM 598 C C . VAL A 1 78 ? 1.711 -1.193 -13.422 1.00 97.25 78 VAL A C 1
ATOM 600 O O . VAL A 1 78 ? 2.526 -2.015 -13.840 1.00 97.25 78 VAL A O 1
ATOM 603 N N . LYS A 1 79 ? 1.090 -0.344 -14.242 1.00 96.94 79 LYS A N 1
ATOM 604 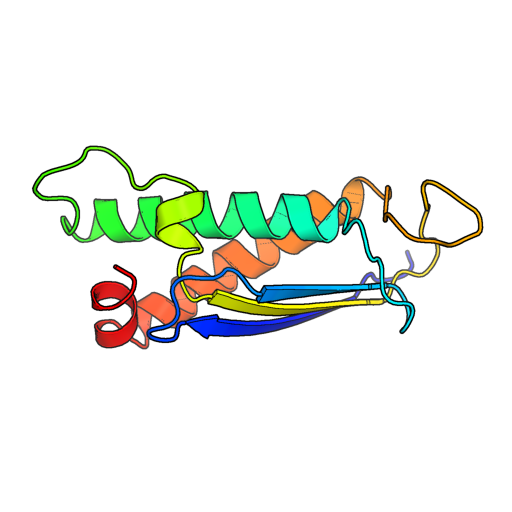C CA . LYS A 1 79 ? 1.457 -0.155 -15.651 1.00 96.94 79 LYS A CA 1
ATOM 605 C C . LYS A 1 79 ? 2.269 1.129 -15.753 1.00 96.94 79 LYS A C 1
ATOM 607 O O . LYS A 1 79 ? 1.724 2.221 -15.589 1.00 96.94 79 LYS A O 1
ATOM 612 N N . HIS A 1 80 ? 3.567 0.984 -15.988 1.00 95.88 80 HIS A N 1
ATOM 613 C CA . HIS A 1 80 ? 4.528 2.080 -16.006 1.00 95.88 80 HIS A CA 1
ATOM 614 C C . HIS A 1 80 ? 5.222 2.156 -17.374 1.00 95.88 80 HIS A C 1
ATOM 616 O O . HIS A 1 80 ? 5.715 1.131 -17.848 1.00 95.88 80 HIS A O 1
ATOM 622 N N . PRO A 1 81 ? 5.292 3.334 -18.015 1.00 94.69 81 PRO A N 1
ATOM 623 C CA . PRO A 1 81 ? 5.922 3.491 -19.327 1.00 94.69 81 PRO A CA 1
ATOM 624 C C . PRO A 1 81 ? 7.443 3.291 -19.286 1.00 94.69 81 PRO A C 1
ATOM 626 O O . PRO A 1 81 ? 7.994 2.698 -20.205 1.00 94.69 81 PRO A O 1
ATOM 629 N N . ASP A 1 82 ? 8.098 3.742 -18.213 1.00 94.44 82 ASP A N 1
ATOM 630 C CA . ASP A 1 82 ? 9.558 3.663 -18.050 1.00 94.44 82 ASP A CA 1
ATOM 631 C C . ASP A 1 82 ? 9.969 3.198 -16.631 1.00 94.44 82 ASP A C 1
ATOM 633 O O . ASP A 1 82 ? 10.381 4.005 -15.800 1.00 94.44 82 ASP A O 1
ATOM 637 N N . PRO A 1 83 ? 9.689 1.933 -16.249 1.00 94.69 83 PRO A N 1
ATOM 638 C CA . PRO A 1 83 ? 9.956 1.449 -14.897 1.00 94.69 83 PRO A CA 1
ATOM 639 C C . PRO A 1 83 ? 11.440 1.149 -14.677 1.00 94.69 83 PRO A C 1
ATOM 641 O O . PRO A 1 83 ? 12.083 0.487 -15.491 1.00 94.69 83 PRO A O 1
ATOM 644 N N . SER A 1 84 ? 11.948 1.531 -13.508 1.00 95.75 84 SER A N 1
ATOM 645 C CA . SER A 1 84 ? 13.290 1.176 -13.043 1.00 95.75 84 SER A CA 1
ATOM 646 C C . SER A 1 84 ? 13.235 0.002 -12.066 1.00 95.75 84 SER A C 1
ATOM 648 O O . SER A 1 84 ? 12.422 -0.007 -11.139 1.00 95.75 84 SER A O 1
ATOM 650 N N . PHE A 1 85 ? 14.130 -0.975 -12.230 1.00 96.00 85 PHE A N 1
ATOM 651 C CA . PHE A 1 85 ? 14.233 -2.153 -11.361 1.00 96.00 85 PHE A CA 1
ATOM 652 C C . PHE A 1 85 ? 15.626 -2.276 -10.739 1.00 96.00 85 PHE A C 1
ATOM 654 O O . PHE A 1 85 ? 16.605 -1.796 -11.303 1.00 96.00 85 PHE A O 1
ATOM 661 N N . SER A 1 86 ? 15.727 -2.955 -9.594 1.00 93.00 86 SER A N 1
ATOM 662 C CA . SER A 1 86 ? 17.015 -3.196 -8.920 1.00 93.00 86 SER A CA 1
ATOM 663 C C . SER A 1 86 ? 17.949 -4.142 -9.682 1.00 93.00 86 SER A C 1
ATOM 665 O O . SER A 1 86 ? 19.150 -4.152 -9.425 1.00 93.00 86 SER A O 1
ATOM 667 N N . SER A 1 87 ? 17.404 -4.982 -10.566 1.00 91.50 87 SER A N 1
ATOM 668 C CA . SER A 1 87 ? 18.133 -6.048 -11.255 1.00 91.50 87 SER A CA 1
ATOM 669 C C . SER A 1 87 ? 17.473 -6.431 -12.582 1.00 91.50 87 SER A C 1
ATOM 671 O O . SER A 1 87 ? 16.311 -6.111 -12.846 1.00 91.50 87 SER A O 1
ATOM 673 N N . GLN A 1 88 ? 18.196 -7.214 -13.391 1.00 86.81 88 GLN A N 1
ATOM 674 C CA . GLN A 1 88 ? 17.678 -7.813 -14.626 1.00 86.81 88 GLN A CA 1
ATOM 675 C C . GLN A 1 88 ? 16.514 -8.783 -14.380 1.00 86.81 88 GLN A C 1
ATOM 677 O O . GLN A 1 88 ? 15.620 -8.896 -15.218 1.00 86.81 88 GLN A O 1
ATOM 682 N N . THR A 1 89 ? 16.505 -9.476 -13.236 1.00 89.00 89 THR A N 1
ATOM 683 C CA . THR A 1 89 ? 15.401 -10.361 -12.832 1.00 89.00 89 THR A CA 1
ATOM 684 C C . THR A 1 89 ? 14.136 -9.584 -12.465 1.00 89.00 89 THR A C 1
ATOM 686 O O . THR A 1 89 ? 13.078 -10.192 -12.335 1.00 89.00 89 THR A O 1
ATOM 689 N N . LYS A 1 90 ? 14.225 -8.246 -12.360 1.00 93.56 90 LYS A N 1
ATOM 690 C CA . LYS A 1 90 ? 13.115 -7.327 -12.073 1.00 93.56 90 LYS A CA 1
ATOM 691 C C . LYS A 1 90 ? 12.381 -7.681 -10.781 1.00 93.56 90 LYS A C 1
ATOM 693 O O . LYS A 1 90 ? 11.176 -7.475 -10.664 1.00 93.56 90 LYS A O 1
ATOM 698 N N . ASP A 1 91 ? 13.109 -8.193 -9.791 1.00 93.25 91 ASP A N 1
ATOM 699 C CA . ASP A 1 91 ? 12.513 -8.645 -8.532 1.00 93.25 91 ASP A CA 1
ATOM 700 C C . ASP A 1 91 ? 11.994 -7.481 -7.679 1.00 93.25 91 ASP A C 1
ATOM 702 O O . ASP A 1 91 ? 11.018 -7.661 -6.954 1.00 93.25 91 ASP A O 1
ATOM 706 N N . LYS A 1 92 ? 12.572 -6.279 -7.821 1.00 96.19 92 LYS A N 1
ATOM 707 C CA . LYS A 1 92 ? 12.178 -5.083 -7.068 1.00 96.19 92 LYS A CA 1
ATOM 708 C C . LYS A 1 92 ? 12.000 -3.859 -7.962 1.00 96.19 92 LYS A C 1
ATOM 710 O O . LYS A 1 92 ? 12.921 -3.489 -8.692 1.00 96.19 92 LYS A O 1
ATOM 715 N N . LEU A 1 93 ? 10.853 -3.191 -7.847 1.00 96.69 93 LEU A N 1
ATOM 716 C CA . LEU A 1 93 ? 10.598 -1.886 -8.468 1.00 96.69 93 LEU A CA 1
ATOM 717 C C . LEU A 1 93 ? 11.267 -0.761 -7.662 1.00 96.69 93 LEU A C 1
ATOM 719 O O . LEU A 1 93 ? 11.060 -0.664 -6.451 1.00 96.69 93 LEU A O 1
ATOM 723 N N . VAL A 1 94 ? 12.029 0.110 -8.326 1.00 96.88 94 VAL A N 1
ATOM 724 C CA . VAL A 1 94 ? 12.740 1.246 -7.703 1.00 96.88 94 VAL A CA 1
ATOM 725 C C . VAL A 1 94 ? 12.333 2.616 -8.269 1.00 96.88 94 VAL A C 1
ATOM 727 O O . VAL A 1 94 ? 12.941 3.621 -7.918 1.00 96.88 94 VAL A O 1
ATOM 730 N N . SER A 1 95 ? 11.288 2.683 -9.105 1.00 94.88 95 SER A N 1
ATOM 731 C CA . SER A 1 95 ? 10.680 3.948 -9.561 1.00 94.88 95 SER A CA 1
ATOM 732 C C . SER A 1 95 ? 10.027 4.696 -8.392 1.00 94.88 95 SER A C 1
ATOM 734 O O . SER A 1 95 ? 8.962 4.292 -7.913 1.00 94.88 95 SER A O 1
ATOM 736 N N . ASN A 1 96 ? 10.682 5.748 -7.897 1.00 92.88 96 ASN A N 1
ATOM 737 C CA . ASN A 1 96 ? 10.322 6.469 -6.668 1.00 92.88 96 ASN A CA 1
ATOM 738 C C . ASN A 1 96 ? 8.943 7.143 -6.732 1.00 92.88 96 ASN A C 1
ATOM 740 O O . ASN A 1 96 ? 8.212 7.160 -5.744 1.00 92.88 96 ASN A O 1
ATOM 744 N N . GLU A 1 97 ? 8.565 7.651 -7.900 1.00 93.94 97 GLU A N 1
ATOM 745 C CA . GLU A 1 97 ? 7.277 8.285 -8.174 1.00 93.94 97 GLU A CA 1
ATOM 746 C C . GLU A 1 97 ? 6.092 7.349 -7.898 1.00 93.94 97 GLU A C 1
ATOM 748 O O . GLU A 1 97 ? 5.024 7.796 -7.479 1.00 93.94 97 GLU A O 1
ATOM 753 N N . VAL A 1 98 ? 6.290 6.036 -8.053 1.00 95.94 98 VAL A N 1
ATOM 754 C CA . VAL A 1 98 ? 5.230 5.039 -7.868 1.00 95.94 98 VAL A CA 1
ATOM 755 C C . VAL A 1 98 ? 4.786 4.955 -6.411 1.00 95.94 98 VAL A C 1
ATOM 757 O O . VAL A 1 98 ? 3.601 4.749 -6.162 1.00 95.94 98 VAL A O 1
ATOM 760 N N . ALA A 1 99 ? 5.688 5.157 -5.444 1.00 96.12 99 ALA A N 1
ATOM 761 C CA . ALA A 1 99 ? 5.329 5.094 -4.027 1.00 96.12 99 ALA A CA 1
ATOM 762 C C . ALA A 1 99 ? 4.279 6.155 -3.667 1.00 96.12 99 ALA A C 1
ATOM 764 O O . ALA A 1 99 ? 3.243 5.814 -3.101 1.00 96.12 99 ALA A O 1
ATOM 765 N N . GLY A 1 100 ? 4.509 7.411 -4.064 1.00 95.44 100 GLY A N 1
ATOM 766 C CA . GLY A 1 100 ? 3.578 8.512 -3.798 1.00 95.44 100 GLY A CA 1
ATOM 767 C C . GLY A 1 100 ? 2.251 8.369 -4.547 1.00 95.44 100 GLY A C 1
ATOM 768 O O . GLY A 1 100 ? 1.196 8.664 -3.991 1.00 95.44 100 GLY A O 1
ATOM 769 N N . ILE A 1 101 ? 2.285 7.859 -5.784 1.00 95.69 101 ILE A N 1
ATOM 770 C CA . ILE A 1 101 ? 1.070 7.603 -6.573 1.00 95.69 101 ILE A CA 1
ATOM 771 C C . ILE A 1 101 ? 0.204 6.537 -5.897 1.00 95.69 101 ILE A C 1
ATOM 773 O O . ILE A 1 101 ? -0.987 6.758 -5.684 1.00 95.69 101 ILE A O 1
ATOM 777 N N . VAL A 1 102 ? 0.799 5.396 -5.533 1.00 96.69 102 VAL A N 1
ATOM 778 C CA . VAL A 1 102 ? 0.084 4.318 -4.837 1.00 96.69 102 VAL A CA 1
ATOM 779 C C . VAL A 1 102 ? -0.442 4.814 -3.497 1.00 96.69 102 VAL A C 1
ATOM 781 O O . VAL A 1 102 ? -1.598 4.562 -3.171 1.00 96.69 102 VAL A O 1
ATOM 784 N N . GLU A 1 103 ? 0.372 5.556 -2.745 1.00 96.19 103 GLU A N 1
ATOM 785 C CA . GLU A 1 103 ? -0.034 6.065 -1.441 1.00 96.19 103 GLU A CA 1
ATOM 786 C C . GLU A 1 103 ? -1.249 6.996 -1.534 1.00 96.19 103 GLU A C 1
ATOM 788 O O . GLU A 1 103 ? -2.197 6.851 -0.762 1.00 96.19 103 GLU A O 1
ATOM 793 N N . SER A 1 104 ? -1.257 7.917 -2.501 1.00 95.19 104 SER A N 1
ATOM 794 C CA . SER A 1 104 ? -2.380 8.832 -2.720 1.00 95.19 104 SER A CA 1
ATOM 795 C C . SER A 1 104 ? -3.665 8.083 -3.077 1.00 95.19 104 SER A C 1
ATOM 797 O O . SER A 1 104 ? -4.699 8.325 -2.459 1.00 95.19 104 SER A O 1
ATOM 799 N N . ILE A 1 105 ? -3.595 7.150 -4.035 1.00 95.12 105 ILE A N 1
ATOM 800 C CA . ILE A 1 105 ? -4.763 6.390 -4.510 1.00 95.12 105 ILE A CA 1
ATOM 801 C C . ILE A 1 105 ? -5.347 5.538 -3.381 1.00 95.12 105 ILE A C 1
ATOM 803 O O . ILE A 1 105 ? -6.559 5.536 -3.169 1.00 95.12 105 ILE A O 1
ATOM 807 N N . VAL A 1 106 ? -4.494 4.819 -2.645 1.00 95.50 106 VAL A N 1
ATOM 808 C CA . VAL A 1 106 ? -4.946 3.944 -1.559 1.00 95.50 106 VAL A CA 1
ATOM 809 C C . VAL A 1 106 ? -5.540 4.766 -0.423 1.00 95.50 106 VAL A C 1
ATOM 811 O O . VAL A 1 106 ? -6.583 4.388 0.088 1.00 95.50 106 VAL A O 1
ATOM 814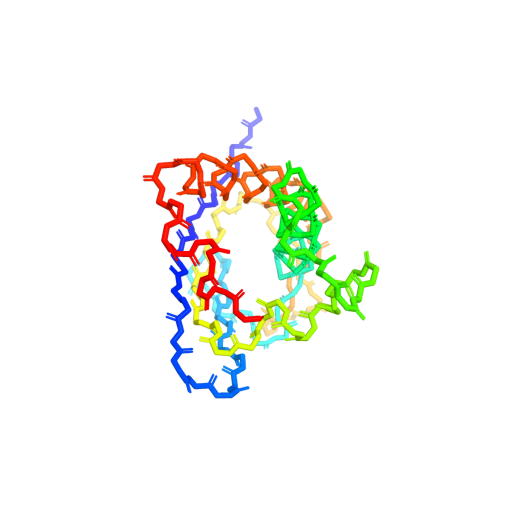 N N . ASN A 1 107 ? -4.944 5.901 -0.047 1.00 93.81 107 ASN A N 1
ATOM 815 C CA . ASN A 1 107 ? -5.503 6.749 1.008 1.00 93.81 107 ASN A CA 1
ATOM 816 C C . ASN A 1 107 ? -6.898 7.284 0.660 1.00 93.81 107 ASN A C 1
ATOM 818 O O . ASN A 1 107 ? -7.778 7.259 1.517 1.00 93.81 107 ASN A O 1
ATOM 822 N N . GLU A 1 108 ? -7.099 7.745 -0.576 1.00 93.31 108 GLU A N 1
ATOM 823 C CA . GLU A 1 108 ? -8.397 8.237 -1.050 1.00 93.31 108 GLU A CA 1
ATOM 824 C C . GLU A 1 108 ? -9.444 7.117 -1.052 1.00 93.31 108 GLU A C 1
ATOM 826 O O . GLU A 1 108 ? -10.494 7.237 -0.421 1.00 93.31 108 GLU A O 1
ATOM 831 N N . LYS A 1 109 ? -9.132 5.988 -1.700 1.00 93.50 109 LYS A N 1
ATOM 832 C CA . LYS A 1 109 ? -10.087 4.886 -1.870 1.00 93.50 109 LYS A CA 1
ATOM 833 C C . LYS A 1 109 ? -10.352 4.098 -0.599 1.00 93.50 109 LYS A C 1
ATOM 835 O O . LYS A 1 109 ? -11.463 3.615 -0.410 1.00 93.50 109 LYS A O 1
ATOM 840 N N . LEU A 1 110 ? -9.372 3.989 0.293 1.00 90.94 110 LEU A N 1
ATOM 841 C CA . LEU A 1 110 ? -9.570 3.365 1.597 1.00 90.94 110 LEU A CA 1
ATOM 842 C C . LEU A 1 110 ? -10.488 4.215 2.483 1.00 90.94 110 LEU A C 1
ATOM 844 O O . LEU A 1 110 ? -11.342 3.660 3.169 1.00 90.94 110 LEU A O 1
ATOM 848 N N . ALA A 1 111 ? -10.341 5.544 2.449 1.00 89.69 111 ALA A N 1
ATOM 849 C CA . ALA A 1 111 ? -11.226 6.444 3.183 1.00 89.69 111 ALA A CA 1
ATOM 850 C C . ALA A 1 111 ? -12.675 6.333 2.682 1.00 89.69 111 ALA A C 1
ATOM 852 O O . ALA A 1 111 ? -13.570 6.102 3.492 1.00 89.69 111 ALA A O 1
ATOM 853 N N . GLU A 1 112 ? -12.883 6.397 1.362 1.00 91.25 112 GLU A N 1
ATOM 854 C CA . GLU A 1 112 ? -14.193 6.199 0.719 1.00 91.25 112 GLU A CA 1
ATOM 855 C C . GLU A 1 112 ? -14.801 4.840 1.108 1.00 91.25 112 GLU A C 1
ATOM 857 O O . GLU A 1 112 ? -15.918 4.771 1.620 1.00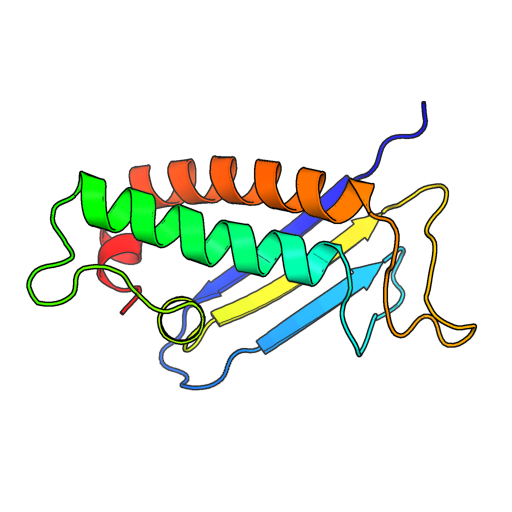 91.25 112 GLU A O 1
ATOM 862 N N . HIS A 1 113 ? -14.027 3.755 0.992 1.00 89.12 113 HIS A N 1
ATOM 863 C CA . HIS A 1 113 ? -14.498 2.411 1.322 1.00 89.12 113 HIS A CA 1
ATOM 864 C C . HIS A 1 113 ? -14.926 2.265 2.790 1.00 89.12 113 HIS A C 1
ATOM 866 O O . HIS A 1 113 ? -15.939 1.623 3.072 1.00 89.12 113 HIS A O 1
ATOM 872 N N . PHE A 1 114 ? -14.183 2.851 3.733 1.00 87.50 114 PHE A N 1
ATOM 873 C CA . PHE A 1 114 ? -14.525 2.801 5.157 1.00 87.50 114 PHE A CA 1
ATOM 874 C C . PHE A 1 114 ? -15.702 3.701 5.544 1.00 87.50 114 PHE A C 1
ATOM 876 O O . PHE A 1 114 ? -16.360 3.446 6.559 1.00 87.50 114 PHE A O 1
ATOM 883 N N . GLU A 1 115 ? -15.970 4.758 4.783 1.00 86.06 115 GLU A N 1
ATOM 884 C CA . GLU A 1 115 ? -17.178 5.566 4.953 1.00 86.06 115 GLU A CA 1
ATOM 885 C C . GLU A 1 115 ? -18.421 4.817 4.469 1.00 86.06 115 GLU A C 1
ATOM 887 O O . GLU A 1 115 ? -19.432 4.801 5.172 1.00 86.06 115 GLU A O 1
ATOM 892 N N . GLU A 1 116 ? -18.321 4.132 3.331 1.00 86.94 116 GLU A N 1
ATOM 893 C CA . GLU A 1 116 ? -19.404 3.320 2.768 1.00 86.94 116 GLU A CA 1
ATOM 894 C C . GLU A 1 116 ? -19.640 2.014 3.540 1.00 86.94 116 GLU A C 1
ATOM 896 O O . GLU A 1 116 ? -20.774 1.543 3.635 1.00 86.94 116 GLU A O 1
ATOM 901 N N . ASN A 1 117 ? -18.587 1.443 4.140 1.00 83.12 117 ASN A N 1
ATOM 902 C CA . ASN A 1 117 ? -18.630 0.150 4.830 1.00 83.12 117 ASN A CA 1
ATOM 903 C C . ASN A 1 117 ? -18.136 0.242 6.291 1.00 83.12 117 ASN A C 1
ATOM 905 O O . ASN A 1 117 ? -17.110 -0.349 6.646 1.00 83.12 117 ASN A O 1
ATOM 909 N N . PRO A 1 118 ? -18.874 0.917 7.198 1.00 75.19 118 PRO A N 1
ATOM 910 C CA . PRO A 1 118 ? -18.444 1.094 8.589 1.00 75.19 118 PRO A CA 1
ATOM 911 C C . PRO A 1 118 ? -18.301 -0.212 9.383 1.00 75.19 118 PRO A C 1
ATOM 913 O O . PRO A 1 118 ? -17.631 -0.234 10.414 1.00 75.19 118 PRO A O 1
ATOM 916 N N . SER A 1 119 ? -18.964 -1.293 8.957 1.00 72.50 119 SER A N 1
ATOM 917 C CA . SER A 1 119 ? -18.833 -2.628 9.556 1.00 72.50 119 SER A CA 1
ATOM 918 C C . SER A 1 119 ? -17.465 -3.248 9.274 1.00 72.50 119 SER A C 1
ATOM 920 O O . SER A 1 119 ? -1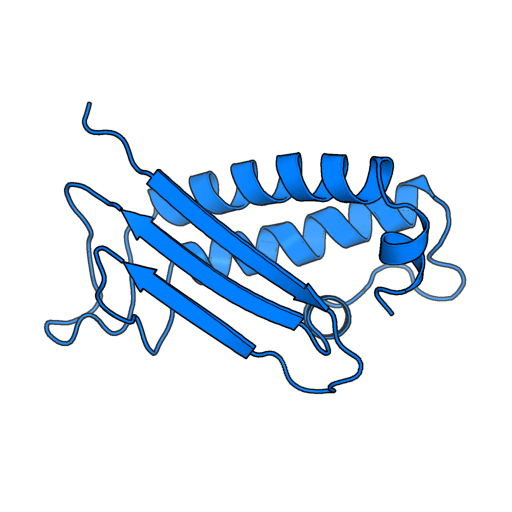6.860 -3.806 10.184 1.00 72.50 119 SER A O 1
ATOM 922 N N . VAL A 1 120 ? -16.946 -3.095 8.053 1.00 70.44 120 VAL A N 1
ATOM 923 C CA . VAL A 1 120 ? -15.619 -3.594 7.656 1.00 70.44 120 VAL A CA 1
ATOM 924 C C . VAL A 1 120 ? -14.533 -2.861 8.436 1.00 70.44 120 VAL A C 1
ATOM 926 O O . VAL A 1 120 ? -13.651 -3.491 9.006 1.00 70.44 120 VAL A O 1
ATOM 929 N N . ALA A 1 121 ? -14.662 -1.542 8.575 1.00 65.31 121 ALA A N 1
ATOM 930 C CA . ALA A 1 121 ? -13.694 -0.730 9.308 1.00 65.31 121 ALA A CA 1
ATOM 931 C C . ALA A 1 121 ? -13.634 -1.028 10.821 1.00 65.31 121 ALA A C 1
ATOM 933 O O . ALA A 1 121 ? -12.654 -0.683 11.475 1.00 65.31 121 ALA A O 1
ATOM 934 N N . LYS A 1 122 ? -14.674 -1.656 11.386 1.00 63.00 122 LYS A N 1
ATOM 935 C CA . LYS A 1 122 ? -14.682 -2.144 12.777 1.00 63.00 122 LYS A CA 1
ATOM 936 C C . LYS A 1 122 ? -14.106 -3.553 12.929 1.00 63.00 122 LYS A C 1
ATOM 938 O O . LYS A 1 122 ? -13.751 -3.916 14.043 1.00 63.00 122 LYS A O 1
ATOM 943 N N . ASN A 1 123 ? -14.063 -4.321 11.840 1.00 60.47 123 ASN A N 1
ATOM 944 C CA . ASN A 1 123 ? -13.591 -5.705 11.808 1.00 60.47 123 ASN A CA 1
ATOM 945 C C . ASN A 1 123 ? -12.149 -5.835 11.292 1.00 60.47 123 ASN A C 1
ATOM 947 O O . ASN A 1 123 ? -11.582 -6.918 11.390 1.00 60.47 123 ASN A O 1
ATOM 951 N N . CYS A 1 124 ? -11.547 -4.763 10.760 1.00 57.22 124 CYS A N 1
ATOM 952 C CA . CYS A 1 124 ? -10.090 -4.646 10.725 1.00 57.22 124 CYS A CA 1
ATOM 953 C C . CYS A 1 124 ? -9.613 -4.601 12.180 1.00 57.22 124 CYS A C 1
ATOM 955 O O . CYS A 1 124 ? -9.753 -3.565 12.835 1.00 57.22 124 CYS A O 1
ATOM 957 N N . HIS A 1 125 ? -9.184 -5.754 12.690 1.00 51.00 125 HIS A N 1
ATOM 958 C CA . HIS A 1 125 ? -8.722 -5.912 14.062 1.00 51.00 125 HIS A CA 1
ATOM 959 C C . HIS A 1 125 ? -7.412 -5.164 14.319 1.00 51.00 125 HIS A C 1
ATOM 961 O O . HIS A 1 125 ? -6.593 -5.060 13.381 1.00 51.00 125 HIS A O 1
#

pLDDT: mean 90.25, std 8.92, range [51.0, 97.94]

Mean predicted aligned error: 4.54 Å